Protein AF-A0A9Q1R6L8-F1 (afdb_monomer_lite)

Foldseek 3Di:
DDDPPPPVDPAPPVQKWKAWPPVRDTDDPVDDCVRVVPDPPTDIFIWGHPDPPDTDDGDDDDPCNVDDPPPDPDDDDD

Sequence (78 aa):
MSKGNVTLMDQPVNDQRLILMPAGDVLEDSKSLADQKIENDAVVALALRKDDNQFEDVNIVKPNDFYQPRDSEGGANW

pLDDT: mean 80.11, std 19.08, range [38.62, 97.81]

Radius of gyration: 18.7 Å; chains: 1; bounding box: 50×51×39 Å

InterPro domains:
  IPR000626 Ubiquitin-like domain [PS50053] (12-53)
  IPR029071 Ubiquitin-like domain superfamily [SSF54236] (8-55)

Structure (mmCIF, N/CA/C/O backbone):
data_AF-A0A9Q1R6L8-F1
#
_entry.id   AF-A0A9Q1R6L8-F1
#
loop_
_atom_site.group_PDB
_atom_site.id
_atom_site.type_symbol
_atom_site.label_atom_id
_atom_site.label_alt_id
_atom_site.label_comp_id
_atom_site.label_asym_id
_atom_site.label_entity_id
_atom_site.label_seq_id
_atom_site.pdbx_PDB_ins_code
_atom_site.Cartn_x
_atom_site.Cartn_y
_atom_site.Cartn_z
_atom_site.occupancy
_atom_site.B_iso_or_equiv
_atom_site.auth_seq_id
_atom_site.auth_comp_id
_atom_site.auth_asym_id
_atom_site.auth_atom_id
_atom_site.pdbx_PDB_model_num
ATOM 1 N N . MET A 1 1 ? -20.424 -11.438 -18.559 1.00 40.66 1 MET A N 1
ATOM 2 C CA . MET A 1 1 ? -19.202 -10.735 -18.115 1.00 40.66 1 MET A CA 1
ATOM 3 C C . MET A 1 1 ? -19.050 -10.920 -16.616 1.00 40.66 1 MET A C 1
ATOM 5 O O . MET A 1 1 ? -19.887 -10.412 -15.882 1.00 40.66 1 MET A O 1
ATOM 9 N N . SER A 1 2 ? -18.039 -11.666 -16.166 1.00 38.62 2 SER A N 1
ATOM 10 C CA . SER A 1 2 ? -17.701 -11.721 -14.742 1.00 38.62 2 SER A CA 1
ATOM 11 C C . SER A 1 2 ? -16.873 -10.479 -14.426 1.00 38.62 2 SER A C 1
ATOM 13 O O . SER A 1 2 ? -15.766 -10.336 -14.942 1.00 38.62 2 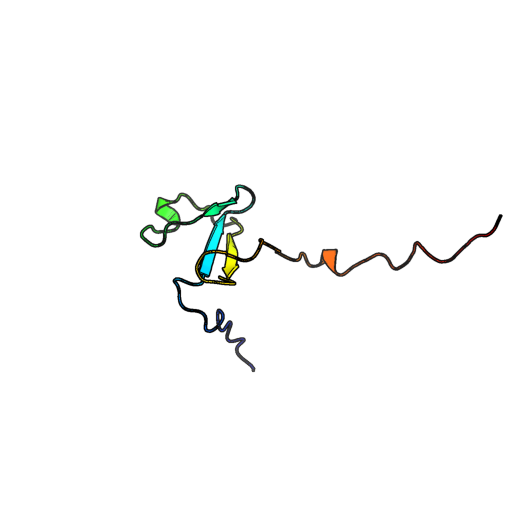SER A O 1
ATOM 15 N N . LYS A 1 3 ? -17.438 -9.530 -13.673 1.00 48.22 3 LYS A N 1
ATOM 16 C CA . LYS A 1 3 ? -16.631 -8.477 -13.055 1.00 48.22 3 LYS A CA 1
ATOM 17 C C . LYS A 1 3 ? -15.720 -9.200 -12.075 1.00 48.22 3 LYS A C 1
ATOM 19 O O . LYS A 1 3 ? -16.226 -9.847 -11.163 1.00 48.22 3 LYS A O 1
ATOM 24 N N . GLY A 1 4 ? -14.411 -9.152 -12.305 1.00 40.56 4 GLY A N 1
ATOM 25 C CA . GLY A 1 4 ? -13.442 -9.602 -11.319 1.00 40.56 4 GLY A CA 1
ATOM 26 C C . GLY A 1 4 ? -13.639 -8.764 -10.065 1.00 40.56 4 GLY A C 1
ATOM 27 O O . GLY A 1 4 ? -13.135 -7.648 -9.987 1.00 40.56 4 GLY A O 1
ATOM 28 N N . ASN A 1 5 ? -14.429 -9.270 -9.120 1.00 41.09 5 ASN A N 1
ATOM 29 C CA . ASN A 1 5 ? -14.342 -8.829 -7.745 1.00 41.09 5 ASN A CA 1
ATOM 30 C C . ASN A 1 5 ? -12.932 -9.215 -7.317 1.00 41.09 5 ASN A C 1
ATOM 32 O O . ASN A 1 5 ? -12.652 -10.381 -7.047 1.00 41.09 5 ASN A O 1
ATOM 36 N N . VAL A 1 6 ? -12.034 -8.235 -7.298 1.00 46.06 6 VAL A N 1
ATOM 37 C CA . VAL A 1 6 ? -10.901 -8.279 -6.386 1.00 46.06 6 VAL A CA 1
ATOM 38 C C . VAL A 1 6 ? -11.540 -8.154 -5.010 1.00 46.06 6 VAL A C 1
ATOM 40 O O . VAL A 1 6 ? -11.651 -7.062 -4.460 1.00 46.06 6 VAL A O 1
ATOM 43 N N . THR A 1 7 ? -12.075 -9.259 -4.493 1.00 46.25 7 THR A N 1
ATOM 44 C CA . THR A 1 7 ? -12.292 -9.398 -3.062 1.00 46.25 7 THR A CA 1
ATOM 45 C C . THR A 1 7 ? -10.882 -9.378 -2.496 1.00 46.25 7 THR A C 1
ATOM 47 O O . THR A 1 7 ? -10.224 -10.413 -2.417 1.00 46.25 7 THR A O 1
ATOM 50 N N . LEU A 1 8 ? -10.354 -8.170 -2.256 1.00 56.03 8 LEU A N 1
ATOM 51 C CA . LEU A 1 8 ? -9.247 -7.973 -1.334 1.00 56.03 8 LEU A CA 1
ATOM 52 C C . LEU A 1 8 ? -9.658 -8.792 -0.118 1.00 56.03 8 LEU A C 1
ATOM 54 O O . LEU A 1 8 ? -10.761 -8.600 0.390 1.00 56.03 8 LEU A O 1
ATOM 58 N N . MET A 1 9 ? -8.872 -9.830 0.140 1.00 59.94 9 MET A N 1
ATOM 59 C CA . MET A 1 9 ? -9.225 -11.015 0.915 1.00 59.94 9 MET A CA 1
ATOM 60 C C . MET A 1 9 ? -10.011 -10.631 2.175 1.00 59.94 9 MET A C 1
ATOM 62 O O . MET A 1 9 ? -9.715 -9.587 2.747 1.00 59.94 9 MET A O 1
ATOM 66 N N . ASP A 1 10 ? -10.984 -11.448 2.602 1.00 66.88 10 ASP A N 1
ATOM 67 C CA . ASP A 1 10 ? -11.872 -11.228 3.770 1.00 66.88 10 ASP A CA 1
ATOM 68 C C . ASP A 1 10 ? -11.130 -11.162 5.137 1.00 66.88 10 ASP A C 1
ATOM 70 O O . ASP A 1 10 ? -11.633 -11.602 6.169 1.00 66.88 10 ASP A O 1
ATOM 74 N N . GLN A 1 11 ? -9.905 -10.644 5.162 1.00 74.81 11 GLN A N 1
ATOM 75 C CA . GLN A 1 11 ? -9.084 -10.400 6.330 1.00 74.81 11 GLN A CA 1
ATOM 76 C C . GLN A 1 11 ? -9.351 -8.989 6.869 1.00 74.81 11 GLN A C 1
ATOM 78 O O . GLN A 1 11 ? -9.397 -8.033 6.087 1.00 74.81 11 GLN A O 1
ATOM 83 N N . PRO A 1 12 ? -9.494 -8.817 8.192 1.00 86.88 12 PRO A N 1
ATOM 84 C CA . PRO A 1 12 ? -9.572 -7.500 8.815 1.00 86.88 12 PRO A CA 1
ATOM 85 C C . PRO A 1 12 ? -8.402 -6.597 8.401 1.00 86.88 12 PRO A C 1
ATOM 87 O O . PRO A 1 12 ? -7.299 -7.076 8.167 1.00 86.88 12 PRO A O 1
ATOM 90 N N . VAL A 1 13 ? -8.605 -5.276 8.376 1.00 86.62 13 VAL A N 1
ATOM 91 C CA . VAL A 1 13 ? -7.531 -4.306 8.060 1.00 86.62 13 VAL A CA 1
ATOM 92 C C . VAL A 1 13 ? -6.319 -4.483 8.983 1.00 86.62 13 VAL A C 1
ATOM 94 O O . VAL A 1 13 ? -5.186 -4.431 8.526 1.00 86.62 13 VAL A O 1
ATOM 97 N N . ASN A 1 14 ? -6.551 -4.807 10.259 1.00 89.81 14 ASN A N 1
ATOM 98 C CA . ASN A 1 14 ? -5.492 -5.070 11.245 1.00 89.81 14 ASN A CA 1
ATOM 99 C C . ASN A 1 14 ? -4.655 -6.326 10.939 1.00 89.81 14 ASN A C 1
ATOM 101 O O . ASN A 1 14 ? -3.622 -6.564 11.571 1.00 89.81 14 ASN A O 1
ATOM 105 N N . ASP A 1 15 ? -5.121 -7.148 10.005 1.00 92.00 15 ASP A N 1
ATOM 106 C CA . ASP A 1 15 ? -4.514 -8.409 9.592 1.00 92.00 15 ASP A CA 1
ATOM 107 C C . ASP A 1 15 ? -3.831 -8.238 8.227 1.00 92.00 15 ASP A C 1
ATOM 109 O O . ASP A 1 15 ? -3.367 -9.204 7.627 1.00 92.00 15 ASP A O 1
ATOM 113 N N . GLN A 1 16 ? -3.749 -6.997 7.743 1.00 92.50 16 GLN A N 1
ATOM 114 C CA . GLN A 1 16 ? -3.122 -6.609 6.493 1.00 92.50 16 GLN A CA 1
ATOM 115 C C . GLN A 1 16 ? -2.009 -5.601 6.765 1.00 92.50 16 GLN A C 1
ATOM 117 O O . GLN A 1 16 ? -2.065 -4.799 7.696 1.00 92.50 16 GLN A O 1
ATOM 122 N N . ARG A 1 17 ? -0.973 -5.639 5.932 1.00 93.94 17 ARG A N 1
ATOM 123 C CA . ARG A 1 17 ? 0.108 -4.663 5.953 1.00 93.94 17 ARG A CA 1
ATOM 124 C C . ARG A 1 17 ? 0.505 -4.309 4.534 1.00 93.94 17 ARG A C 1
ATOM 126 O O . ARG A 1 17 ? 0.803 -5.197 3.736 1.00 93.94 17 ARG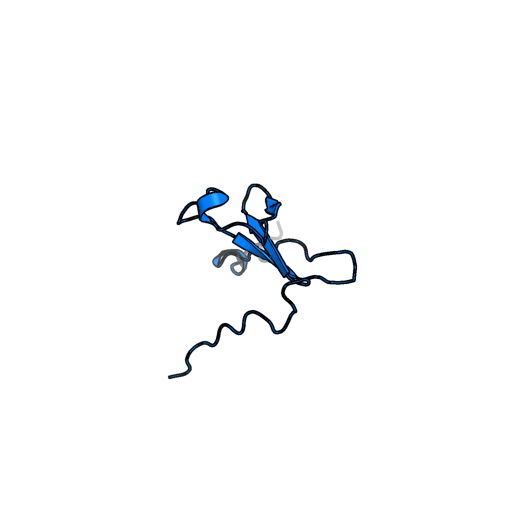 A O 1
ATOM 133 N N . LEU A 1 18 ? 0.530 -3.013 4.246 1.00 95.31 18 LEU A N 1
ATOM 134 C CA . LEU A 1 18 ? 1.049 -2.484 2.993 1.00 95.31 18 LEU A CA 1
ATOM 135 C C . LEU A 1 18 ? 2.526 -2.131 3.157 1.00 95.31 18 LEU A C 1
ATOM 137 O O . LEU A 1 18 ? 2.901 -1.452 4.113 1.00 95.31 18 LEU A O 1
ATOM 141 N N . ILE A 1 19 ? 3.362 -2.617 2.242 1.00 96.44 19 ILE A N 1
ATOM 142 C CA . ILE A 1 19 ? 4.820 -2.480 2.308 1.00 96.44 19 ILE A CA 1
ATOM 143 C C . ILE A 1 19 ? 5.329 -1.906 0.985 1.00 96.44 19 ILE A C 1
ATOM 145 O O . ILE A 1 19 ? 5.085 -2.479 -0.077 1.00 96.44 19 ILE A O 1
ATOM 149 N N . LEU A 1 20 ? 6.040 -0.782 1.034 1.00 96.62 20 LEU A N 1
ATOM 150 C CA . LEU A 1 20 ? 6.630 -0.143 -0.137 1.00 96.62 20 LEU A CA 1
ATOM 151 C C . LEU A 1 20 ? 7.858 -0.921 -0.619 1.00 96.62 20 LEU A C 1
ATOM 153 O O . LEU A 1 20 ? 8.831 -1.101 0.114 1.00 96.62 20 LEU A O 1
ATOM 157 N N . MET A 1 21 ? 7.847 -1.337 -1.882 1.00 94.62 21 MET A N 1
ATOM 158 C CA . MET A 1 21 ? 8.960 -2.052 -2.502 1.00 94.62 21 MET A CA 1
ATOM 159 C C . MET A 1 21 ? 9.878 -1.098 -3.284 1.00 94.62 21 MET A C 1
ATOM 161 O O . MET A 1 21 ? 9.391 -0.146 -3.892 1.00 94.62 21 MET A O 1
ATOM 165 N N . PRO A 1 22 ? 11.200 -1.359 -3.334 1.00 91.62 22 PRO A N 1
ATOM 166 C CA . PRO A 1 22 ? 11.924 -2.449 -2.670 1.00 91.62 22 PRO A CA 1
ATOM 167 C C . PRO A 1 22 ? 12.419 -2.092 -1.256 1.00 91.62 22 PRO A C 1
ATOM 169 O O . PRO A 1 22 ? 13.116 -2.900 -0.651 1.00 91.62 22 PRO A O 1
ATOM 172 N N . ALA A 1 23 ? 12.114 -0.890 -0.756 1.00 91.75 23 ALA A N 1
ATOM 173 C CA . ALA A 1 23 ? 12.649 -0.374 0.505 1.00 91.75 23 ALA A CA 1
ATOM 174 C C . ALA A 1 23 ? 12.245 -1.217 1.729 1.00 91.75 23 ALA A C 1
ATOM 176 O O . ALA A 1 23 ? 13.026 -1.347 2.666 1.00 91.75 23 ALA A O 1
ATOM 177 N N . GLY A 1 24 ? 11.057 -1.828 1.694 1.00 93.38 24 GLY A N 1
ATOM 178 C CA . GLY A 1 24 ? 10.513 -2.621 2.797 1.00 93.38 24 GLY A CA 1
ATOM 179 C C . GLY A 1 24 ? 9.793 -1.786 3.858 1.00 93.38 24 GLY A C 1
ATOM 180 O O . GLY A 1 24 ? 9.438 -2.319 4.909 1.00 93.38 24 GLY A O 1
ATOM 181 N N . ASP A 1 25 ? 9.563 -0.497 3.594 1.00 95.88 25 ASP A N 1
ATOM 182 C CA . ASP A 1 25 ? 8.895 0.408 4.528 1.00 95.88 25 ASP A CA 1
ATOM 183 C C . ASP A 1 25 ? 7.407 0.073 4.650 1.00 95.88 25 ASP A C 1
ATOM 185 O O . ASP A 1 25 ? 6.703 -0.091 3.654 1.00 95.88 25 ASP A O 1
ATOM 189 N N . VAL A 1 26 ? 6.914 -0.009 5.883 1.00 96.00 26 VAL A N 1
ATOM 190 C CA . VAL A 1 26 ? 5.493 -0.242 6.164 1.00 96.00 26 VAL A CA 1
ATOM 191 C C . VAL A 1 26 ? 4.736 1.076 6.069 1.00 96.00 26 VAL A C 1
ATOM 193 O O . VAL A 1 26 ? 5.127 2.049 6.710 1.00 96.00 26 VAL A O 1
ATOM 196 N N . LEU A 1 27 ? 3.644 1.099 5.304 1.00 96.81 27 LEU A N 1
ATOM 197 C CA . LEU A 1 27 ? 2.804 2.288 5.185 1.00 96.81 27 LEU A CA 1
ATOM 198 C C . LEU A 1 27 ? 1.982 2.514 6.458 1.00 96.81 27 LEU A C 1
ATOM 200 O O . LEU A 1 27 ? 1.495 1.576 7.087 1.00 96.81 27 LEU A O 1
ATOM 204 N N . GLU A 1 28 ? 1.814 3.781 6.821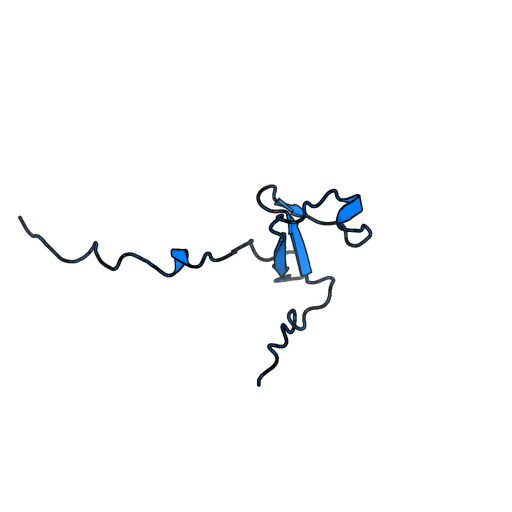 1.00 96.81 28 GLU A N 1
ATOM 205 C CA . GLU A 1 28 ? 1.012 4.213 7.960 1.00 96.81 28 GLU A CA 1
ATOM 206 C C . GLU A 1 28 ? -0.460 4.376 7.555 1.00 96.81 28 GLU A C 1
ATOM 208 O O . GLU A 1 28 ? -0.782 5.211 6.708 1.00 96.81 28 GLU A O 1
ATOM 213 N N . ASP A 1 29 ? -1.365 3.654 8.222 1.00 94.12 29 ASP A N 1
ATOM 214 C CA . ASP A 1 29 ? -2.815 3.694 7.953 1.00 94.12 29 ASP A CA 1
ATOM 215 C C . ASP A 1 29 ? -3.442 5.086 8.137 1.00 94.12 29 ASP A C 1
ATOM 217 O O . ASP A 1 29 ? -4.482 5.402 7.561 1.00 94.12 29 ASP A O 1
ATOM 221 N N . SER A 1 30 ? -2.823 5.930 8.966 1.00 96.69 30 SER A N 1
ATOM 222 C CA . SER A 1 30 ? -3.322 7.268 9.296 1.00 96.69 30 SER A CA 1
ATOM 223 C C . SER A 1 30 ? -2.972 8.336 8.256 1.00 96.69 30 SER A C 1
ATOM 225 O O . SER A 1 30 ? -3.454 9.466 8.368 1.00 96.69 30 SER A O 1
ATOM 227 N N . LYS A 1 31 ? -2.139 8.013 7.260 1.00 96.00 31 LYS A N 1
ATOM 228 C CA . LYS A 1 31 ? -1.629 8.967 6.270 1.00 96.00 31 LYS A CA 1
ATOM 229 C C . LYS A 1 31 ? -2.082 8.604 4.866 1.00 96.00 31 LYS A C 1
ATOM 231 O O . LYS A 1 31 ? -2.152 7.435 4.497 1.00 96.00 31 LYS A O 1
ATOM 236 N N . SER A 1 32 ? -2.309 9.619 4.034 1.00 96.44 32 SER A N 1
ATOM 237 C CA . SER A 1 32 ? -2.531 9.374 2.610 1.00 96.44 32 SER A CA 1
ATOM 238 C C . SER A 1 32 ? -1.247 8.884 1.928 1.00 96.44 32 SER A C 1
ATOM 240 O O . SER A 1 32 ? -0.137 9.100 2.421 1.00 96.44 32 SER A O 1
ATOM 242 N N . LEU A 1 33 ? -1.384 8.261 0.756 1.00 95.88 33 LEU A N 1
ATOM 243 C CA . LEU A 1 33 ? -0.233 7.881 -0.072 1.00 95.88 33 LEU A CA 1
ATOM 244 C C . LEU A 1 33 ? 0.610 9.103 -0.477 1.00 95.88 33 LEU A C 1
ATOM 246 O O . LEU A 1 33 ? 1.835 9.024 -0.520 1.00 95.88 33 LEU A O 1
ATOM 250 N N . ALA A 1 34 ? -0.034 10.249 -0.717 1.00 95.25 34 ALA A N 1
ATOM 251 C CA . ALA A 1 34 ? 0.653 11.487 -1.075 1.00 95.25 34 ALA A CA 1
ATOM 252 C C . ALA A 1 34 ? 1.475 12.050 0.096 1.00 95.25 34 ALA A C 1
ATOM 254 O O . ALA A 1 34 ? 2.617 12.462 -0.101 1.00 95.25 34 ALA A O 1
ATOM 255 N N . ASP A 1 35 ? 0.938 12.009 1.321 1.00 97.81 35 ASP A N 1
ATOM 256 C CA . ASP A 1 35 ? 1.658 12.457 2.525 1.00 97.81 35 ASP A CA 1
ATOM 257 C C . ASP A 1 35 ? 2.885 11.583 2.819 1.00 97.81 35 ASP A C 1
ATOM 259 O O . ASP A 1 35 ? 3.886 12.056 3.359 1.00 97.81 35 ASP A O 1
ATOM 263 N N . GLN A 1 36 ? 2.813 10.309 2.429 1.00 96.81 36 GLN A N 1
ATOM 264 C CA . GLN A 1 36 ? 3.906 9.338 2.511 1.00 96.81 36 GLN A CA 1
ATOM 265 C C . GLN A 1 36 ? 4.828 9.369 1.281 1.00 96.81 36 GLN A C 1
ATOM 267 O O . GLN A 1 36 ? 5.779 8.597 1.218 1.00 96.81 36 GLN A O 1
ATOM 272 N N . LYS A 1 37 ? 4.588 10.292 0.335 1.00 95.88 37 LYS A N 1
ATOM 273 C CA . LYS A 1 37 ? 5.383 10.500 -0.888 1.00 95.88 37 LYS A CA 1
ATOM 274 C C . LYS A 1 37 ? 5.500 9.244 -1.757 1.00 95.88 37 LYS A C 1
ATOM 276 O O . LYS A 1 37 ? 6.557 8.963 -2.314 1.00 95.88 37 LYS A O 1
ATOM 281 N N . ILE A 1 38 ? 4.415 8.480 -1.851 1.00 95.75 38 ILE A N 1
ATOM 282 C CA . ILE A 1 38 ? 4.353 7.304 -2.715 1.00 95.75 38 ILE A CA 1
ATOM 283 C C . ILE A 1 38 ? 4.149 7.762 -4.160 1.00 95.75 38 ILE A C 1
ATOM 285 O O . ILE A 1 38 ? 3.156 8.417 -4.482 1.00 95.75 38 ILE A O 1
ATOM 289 N N . GLU A 1 39 ? 5.103 7.414 -5.019 1.00 95.56 39 GLU A N 1
ATOM 290 C CA . GLU A 1 39 ? 5.068 7.720 -6.450 1.00 95.56 39 GLU A CA 1
ATOM 291 C C . GLU A 1 39 ? 3.998 6.895 -7.183 1.00 95.56 39 GLU A C 1
ATOM 293 O O . GLU A 1 39 ? 3.558 5.841 -6.720 1.00 95.56 39 GLU A O 1
ATOM 298 N N . ASN A 1 40 ? 3.562 7.368 -8.354 1.00 94.00 40 ASN A N 1
ATOM 299 C CA . ASN A 1 40 ? 2.462 6.740 -9.095 1.00 94.00 40 ASN A CA 1
ATOM 300 C C . ASN A 1 40 ? 2.773 5.313 -9.583 1.00 94.00 40 ASN A C 1
ATOM 302 O O . ASN A 1 40 ? 1.861 4.497 -9.699 1.00 94.00 40 ASN A O 1
ATOM 306 N N . ASP A 1 41 ? 4.039 5.023 -9.872 1.00 94.06 41 ASP A N 1
ATOM 307 C CA . ASP A 1 41 ? 4.539 3.734 -10.354 1.00 94.06 41 ASP A CA 1
ATOM 308 C C . ASP A 1 41 ? 5.125 2.856 -9.234 1.00 94.06 41 ASP A C 1
ATOM 310 O O . ASP A 1 41 ? 5.700 1.797 -9.503 1.00 94.06 41 ASP A O 1
ATOM 314 N N . ALA A 1 42 ? 4.961 3.269 -7.973 1.00 95.31 42 ALA A N 1
ATOM 315 C CA . ALA A 1 42 ? 5.422 2.506 -6.829 1.00 95.31 42 ALA A CA 1
ATOM 316 C C . ALA A 1 42 ? 4.710 1.150 -6.730 1.00 95.31 42 ALA A C 1
ATOM 318 O O . ALA A 1 42 ? 3.491 1.028 -6.881 1.00 95.31 42 ALA A O 1
ATOM 319 N N . VAL A 1 43 ? 5.484 0.116 -6.404 1.00 94.62 43 VAL A N 1
ATOM 320 C CA . VAL A 1 43 ? 4.952 -1.214 -6.108 1.00 94.62 43 VAL A CA 1
ATOM 321 C C . VAL A 1 43 ? 4.744 -1.332 -4.604 1.00 94.62 43 VAL A C 1
ATOM 323 O O . VAL A 1 43 ? 5.681 -1.160 -3.824 1.00 94.62 43 VAL A O 1
ATOM 326 N N . VAL A 1 44 ? 3.522 -1.671 -4.201 1.00 94.94 44 VAL A N 1
ATOM 327 C CA . VAL A 1 44 ? 3.158 -1.917 -2.803 1.00 94.94 44 VAL A CA 1
ATOM 328 C C . VAL A 1 44 ? 2.797 -3.388 -2.641 1.00 94.94 44 VAL A C 1
ATOM 330 O O . VAL A 1 44 ? 1.914 -3.900 -3.330 1.00 94.94 44 VAL A O 1
ATOM 333 N N . ALA A 1 45 ? 3.495 -4.074 -1.741 1.00 95.56 45 ALA A N 1
ATOM 334 C CA . ALA A 1 45 ? 3.174 -5.436 -1.354 1.00 95.56 45 ALA A CA 1
ATOM 335 C C . ALA A 1 45 ? 2.054 -5.447 -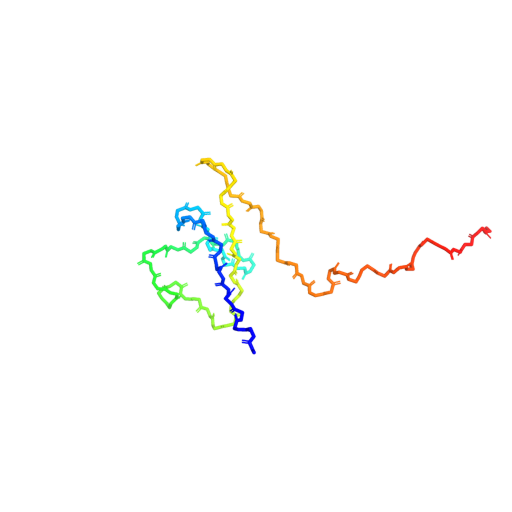0.309 1.00 95.56 45 ALA A C 1
ATOM 337 O O . ALA A 1 45 ? 2.047 -4.618 0.600 1.00 95.56 45 ALA A O 1
ATOM 338 N N . LEU A 1 46 ? 1.159 -6.427 -0.409 1.00 94.25 46 LEU A N 1
ATOM 339 C CA . LEU A 1 46 ? 0.231 -6.797 0.654 1.00 94.25 46 LEU A CA 1
ATOM 340 C C . LEU A 1 46 ? 0.800 -8.019 1.383 1.00 94.25 46 LEU A C 1
ATOM 342 O O . LEU A 1 46 ? 1.020 -9.050 0.752 1.00 94.25 46 LEU A O 1
ATOM 346 N N . ALA A 1 47 ? 1.015 -7.906 2.691 1.00 92.75 47 ALA A N 1
ATOM 347 C CA . ALA A 1 47 ? 1.335 -9.029 3.568 1.00 92.75 47 ALA A CA 1
ATOM 348 C C . ALA A 1 47 ? 0.167 -9.284 4.528 1.00 92.75 47 ALA A C 1
ATOM 350 O O . ALA A 1 47 ? -0.368 -8.341 5.116 1.00 92.75 47 ALA A O 1
ATOM 351 N N . LEU A 1 48 ? -0.221 -10.550 4.691 1.00 92.19 48 LEU A N 1
ATOM 352 C CA . LEU A 1 48 ? -1.292 -10.954 5.603 1.00 92.19 48 LEU A CA 1
ATOM 353 C C . LEU A 1 48 ? -0.727 -11.421 6.942 1.00 92.19 48 LEU A C 1
ATOM 355 O O . LEU A 1 48 ? 0.395 -11.922 7.014 1.00 92.19 48 LEU A O 1
ATOM 359 N N . ARG A 1 49 ? -1.493 -11.260 8.019 1.00 91.50 49 ARG A N 1
ATOM 360 C CA . ARG A 1 49 ? -1.126 -11.773 9.340 1.00 91.50 49 ARG A CA 1
ATOM 361 C C . ARG A 1 49 ? -1.328 -13.293 9.383 1.00 91.50 49 ARG A C 1
ATOM 363 O O . ARG A 1 49 ? -2.420 -13.771 9.098 1.00 91.50 49 ARG A O 1
ATOM 370 N N . LYS A 1 50 ? -0.281 -14.042 9.756 1.00 86.31 50 LYS A N 1
ATOM 371 C CA . LYS A 1 50 ? -0.342 -15.503 9.970 1.00 86.31 50 LYS A CA 1
ATOM 372 C C . LYS A 1 50 ? -0.905 -15.843 11.352 1.00 86.31 50 LYS A C 1
ATOM 374 O O . LYS A 1 50 ? -1.764 -16.705 11.466 1.00 86.31 50 LYS A O 1
ATOM 379 N N . ASP A 1 51 ? -0.429 -15.126 12.373 1.00 83.44 51 ASP A N 1
ATOM 380 C CA . ASP A 1 51 ? -0.730 -15.302 13.802 1.00 83.44 51 ASP A CA 1
ATOM 381 C C . ASP A 1 51 ? -0.619 -13.944 14.526 1.00 83.44 51 ASP A C 1
ATOM 383 O O . ASP A 1 51 ? -0.104 -12.988 13.945 1.00 83.44 51 ASP A O 1
ATOM 387 N N . ASP A 1 52 ? -1.014 -13.846 15.803 1.00 75.81 52 ASP A N 1
ATOM 388 C CA . ASP A 1 52 ? -1.159 -12.577 16.554 1.00 75.81 52 ASP A CA 1
ATOM 389 C C . ASP A 1 52 ? 0.034 -11.597 16.495 1.00 75.81 52 ASP A C 1
ATOM 391 O O . ASP A 1 52 ? -0.170 -10.402 16.687 1.00 75.81 52 ASP A O 1
ATOM 395 N N . ASN A 1 53 ? 1.252 -12.043 16.164 1.00 82.56 53 ASN A N 1
ATOM 396 C CA . ASN A 1 53 ? 2.445 -11.187 16.11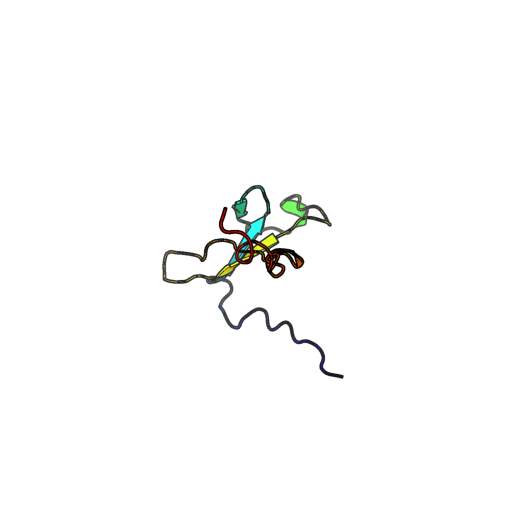0 1.00 82.56 53 ASN A CA 1
ATOM 397 C C . ASN A 1 53 ? 3.283 -11.287 14.820 1.00 82.56 53 ASN A C 1
ATOM 399 O O . ASN A 1 53 ? 4.372 -10.708 14.775 1.00 82.56 53 ASN A O 1
ATOM 403 N N . GLN A 1 54 ? 2.844 -12.003 13.777 1.00 91.56 54 GLN A N 1
ATOM 404 C CA . GLN A 1 54 ? 3.672 -12.200 12.578 1.00 91.56 54 GLN A CA 1
ATOM 405 C C . GLN A 1 54 ? 2.888 -12.065 11.269 1.00 91.56 54 GLN A C 1
ATOM 407 O O . GLN A 1 54 ? 1.809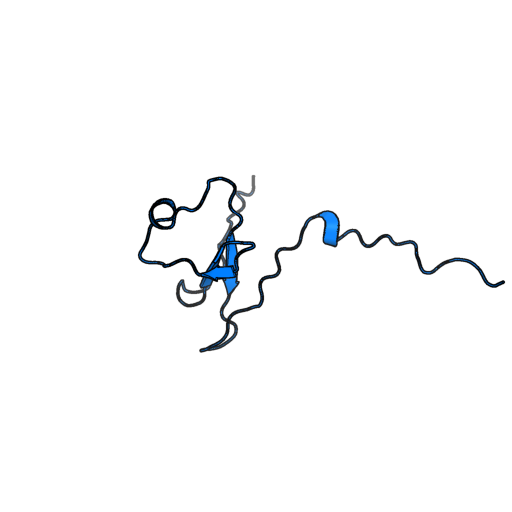 -12.630 11.106 1.00 91.56 54 GLN A O 1
ATOM 412 N N . PHE A 1 55 ? 3.485 -11.342 10.320 1.00 92.69 55 PHE A N 1
ATOM 413 C CA . PHE A 1 55 ? 3.011 -11.222 8.943 1.00 92.69 55 PHE A CA 1
ATOM 414 C C . PHE A 1 55 ? 3.759 -12.186 8.019 1.00 92.69 55 PHE A C 1
ATOM 416 O O . PHE A 1 55 ? 4.882 -12.600 8.305 1.00 92.69 55 PHE A O 1
ATOM 423 N N . GLU A 1 56 ? 3.119 -12.548 6.913 1.00 92.44 56 GLU A N 1
ATOM 424 C CA . GLU A 1 56 ? 3.737 -13.270 5.809 1.00 92.44 56 GLU A CA 1
ATOM 425 C C . GLU A 1 56 ? 4.928 -12.510 5.221 1.00 92.44 56 GLU A C 1
ATOM 427 O O . GLU A 1 56 ? 4.946 -11.279 5.174 1.00 92.44 56 GLU A O 1
ATOM 432 N N . ASP A 1 57 ? 5.922 -13.265 4.748 1.00 91.88 57 ASP A N 1
ATOM 433 C CA . ASP A 1 57 ? 6.995 -12.704 3.939 1.00 91.88 57 ASP A CA 1
ATOM 434 C C . ASP A 1 57 ? 6.434 -12.215 2.602 1.00 91.88 57 ASP A C 1
ATOM 436 O O . ASP A 1 57 ? 5.549 -12.835 2.005 1.00 91.88 57 ASP A O 1
ATOM 440 N N . VAL A 1 58 ? 6.980 -11.107 2.106 1.00 91.62 58 VAL A N 1
ATOM 441 C CA . VAL A 1 58 ? 6.568 -10.545 0.821 1.00 91.62 58 VAL A CA 1
ATOM 442 C C . VAL A 1 58 ? 7.009 -11.467 -0.315 1.00 91.62 58 VAL A C 1
ATOM 444 O O . VAL A 1 58 ? 8.201 -11.647 -0.557 1.00 91.62 58 VAL A O 1
ATOM 447 N N . ASN A 1 59 ? 6.038 -11.989 -1.063 1.00 90.19 59 ASN A N 1
ATOM 448 C CA . ASN A 1 59 ? 6.271 -12.782 -2.265 1.00 90.19 59 ASN A CA 1
ATOM 449 C C . ASN A 1 59 ? 5.428 -12.254 -3.438 1.00 90.19 59 ASN A C 1
ATOM 451 O O . ASN A 1 59 ? 4.300 -12.694 -3.661 1.00 90.19 59 ASN A O 1
ATOM 455 N N . ILE A 1 60 ? 5.972 -11.291 -4.190 1.00 89.12 60 ILE A N 1
ATOM 456 C CA . ILE A 1 60 ? 5.338 -10.773 -5.411 1.00 89.12 60 ILE A CA 1
ATOM 457 C C . ILE A 1 60 ? 5.854 -11.577 -6.600 1.00 89.12 60 ILE A C 1
ATOM 459 O O . ILE A 1 60 ? 6.924 -11.288 -7.138 1.00 89.12 60 ILE A O 1
ATOM 463 N N . VAL A 1 61 ? 5.078 -12.576 -7.014 1.00 87.56 61 VAL A N 1
ATOM 464 C CA . VAL A 1 61 ? 5.452 -13.433 -8.139 1.00 87.56 61 VAL A CA 1
ATOM 465 C C . VAL A 1 61 ? 5.400 -12.639 -9.442 1.00 87.56 61 VAL A C 1
ATOM 467 O O . VAL A 1 61 ? 4.368 -12.068 -9.805 1.00 87.56 61 VAL A O 1
ATOM 470 N N . LYS A 1 62 ? 6.514 -12.608 -10.172 1.00 84.88 62 LYS A N 1
ATOM 471 C CA . LYS A 1 62 ? 6.575 -12.025 -11.511 1.00 84.88 62 LYS A CA 1
ATOM 472 C C . LYS A 1 62 ? 6.068 -13.042 -12.531 1.00 84.88 62 LYS A C 1
ATOM 474 O O . LYS A 1 62 ? 6.312 -14.236 -12.380 1.00 84.88 62 LYS A O 1
ATOM 479 N N . PRO A 1 63 ? 5.455 -12.601 -13.644 1.00 80.12 63 PRO A N 1
ATOM 480 C CA . PRO A 1 63 ? 5.034 -13.509 -14.714 1.00 80.12 63 PRO A CA 1
ATOM 481 C C . PRO A 1 63 ? 6.150 -14.439 -15.214 1.00 80.12 63 PRO A C 1
ATOM 483 O O . PRO A 1 63 ? 5.874 -15.559 -15.633 1.00 80.12 63 PRO A O 1
ATOM 486 N N . ASN A 1 64 ? 7.408 -13.989 -15.146 1.00 81.06 64 ASN A N 1
ATOM 487 C CA . ASN A 1 64 ? 8.562 -14.771 -15.575 1.00 81.06 64 ASN A CA 1
ATOM 488 C C . ASN A 1 64 ? 9.021 -15.829 -14.553 1.00 81.06 64 ASN A C 1
ATOM 490 O O . ASN A 1 64 ? 9.712 -16.761 -14.945 1.00 81.06 64 ASN A O 1
ATOM 494 N N . ASP A 1 65 ? 8.621 -15.733 -13.281 1.00 79.94 65 ASP A N 1
ATOM 495 C CA . ASP A 1 65 ? 9.003 -16.704 -12.239 1.00 79.94 65 ASP A CA 1
ATOM 496 C C . ASP A 1 65 ? 8.346 -18.077 -12.470 1.00 79.94 65 ASP A C 1
ATOM 498 O O . ASP A 1 65 ? 8.850 -19.105 -12.023 1.00 79.94 65 ASP A O 1
ATOM 502 N N . PHE A 1 66 ? 7.238 -18.109 -13.217 1.00 72.94 66 PHE A N 1
ATOM 503 C CA . PHE A 1 66 ? 6.548 -19.340 -13.616 1.00 72.94 66 PHE A CA 1
ATOM 504 C C . PHE A 1 66 ? 7.216 -20.059 -14.795 1.00 72.94 66 PHE A C 1
ATOM 506 O O . PHE A 1 66 ? 6.936 -21.234 -15.039 1.00 72.94 66 PHE A O 1
ATOM 513 N N . TYR A 1 67 ? 8.099 -19.378 -15.531 1.00 69.12 67 TYR A N 1
ATOM 514 C CA . TYR A 1 67 ? 8.870 -19.975 -16.614 1.00 69.12 67 TYR A CA 1
ATOM 515 C C . TYR A 1 67 ? 10.207 -20.464 -16.062 1.00 69.12 67 TYR A C 1
ATOM 517 O O . TYR A 1 67 ? 11.250 -19.846 -16.256 1.00 69.12 67 TYR A O 1
ATOM 525 N N . GLN A 1 68 ? 10.184 -21.614 -15.388 1.00 62.50 68 GLN A N 1
ATOM 526 C CA . GLN A 1 68 ? 11.399 -22.413 -15.264 1.00 62.50 68 GLN A CA 1
ATOM 527 C C . GLN A 1 68 ? 11.754 -22.915 -16.672 1.00 62.50 68 GLN A C 1
ATOM 529 O O . GLN A 1 68 ? 10.922 -23.601 -17.280 1.00 62.50 68 GLN A O 1
ATOM 534 N N . PRO A 1 69 ? 12.934 -22.590 -17.234 1.00 60.53 69 PRO A N 1
ATOM 535 C CA . PRO A 1 69 ? 13.377 -23.249 -18.452 1.00 60.53 69 PRO A CA 1
ATOM 536 C C . PRO A 1 69 ? 13.408 -24.752 -18.166 1.00 60.53 69 PRO A C 1
ATOM 538 O O . PRO A 1 69 ? 14.133 -25.212 -17.288 1.00 60.53 69 PRO A O 1
ATOM 541 N N . ARG A 1 70 ? 12.582 -25.517 -18.886 1.00 58.41 70 ARG A N 1
ATOM 542 C CA . ARG A 1 70 ? 12.495 -26.981 -18.766 1.00 58.41 70 ARG A CA 1
ATOM 543 C C . ARG A 1 70 ? 13.757 -27.712 -19.234 1.00 58.41 70 ARG A C 1
ATOM 545 O O . ARG A 1 70 ? 13.781 -28.936 -19.209 1.00 58.41 70 ARG A O 1
ATOM 552 N N . ASP A 1 71 ? 14.811 -26.990 -19.588 1.00 57.16 71 ASP A N 1
ATOM 553 C CA . ASP A 1 71 ? 16.000 -27.557 -20.200 1.00 57.16 71 ASP A CA 1
ATOM 554 C C . ASP A 1 71 ? 17.218 -27.338 -19.301 1.00 57.16 71 ASP A C 1
ATOM 556 O O . ASP A 1 71 ? 17.952 -26.362 -19.435 1.00 57.16 71 ASP A O 1
ATOM 560 N N . SER A 1 72 ? 17.433 -28.259 -18.360 1.00 52.97 72 SER A N 1
ATOM 561 C CA . SER A 1 72 ? 18.766 -28.527 -17.788 1.00 52.97 72 SER A CA 1
ATOM 562 C C . SER A 1 72 ? 18.948 -29.948 -17.240 1.00 52.97 72 SER A C 1
ATOM 564 O O . SER A 1 72 ? 20.051 -30.293 -16.835 1.00 52.97 72 SER A O 1
ATOM 566 N N . GLU A 1 73 ? 17.938 -30.820 -17.313 1.00 53.59 73 GLU A N 1
ATOM 567 C CA . GLU A 1 73 ? 18.111 -32.253 -17.045 1.00 53.59 73 GLU A CA 1
ATOM 568 C C . GLU A 1 73 ? 17.664 -33.077 -18.253 1.00 53.59 73 GLU A C 1
ATOM 570 O O . GLU A 1 73 ? 16.526 -33.529 -18.347 1.00 53.59 73 GLU A O 1
ATOM 575 N N . GLY A 1 74 ? 18.568 -33.258 -19.217 1.00 53.09 74 GLY A N 1
ATOM 576 C CA . GLY A 1 74 ? 18.267 -34.095 -20.373 1.00 53.09 74 GLY A CA 1
ATOM 577 C C . GLY A 1 74 ? 19.312 -34.094 -21.478 1.00 53.09 74 GLY A C 1
ATOM 578 O O . GLY A 1 74 ? 18.960 -33.853 -22.625 1.00 53.09 74 GLY A O 1
ATOM 579 N N . GLY A 1 75 ? 20.578 -34.393 -21.175 1.00 50.06 75 GLY A N 1
ATOM 580 C CA . GLY A 1 75 ? 21.494 -34.826 -22.235 1.00 50.06 75 GLY A CA 1
ATOM 581 C C . GLY A 1 75 ? 22.968 -34.555 -21.992 1.00 50.06 75 GLY A C 1
ATOM 582 O O . GLY A 1 75 ? 23.455 -33.490 -22.343 1.00 50.06 75 GLY A O 1
ATOM 583 N N . ALA A 1 76 ? 23.670 -35.563 -21.471 1.00 44.34 76 ALA A N 1
ATOM 584 C CA . ALA A 1 76 ? 24.839 -36.186 -22.104 1.00 44.34 76 ALA A CA 1
ATOM 585 C C . ALA A 1 76 ? 25.748 -36.813 -21.037 1.00 44.34 76 ALA A C 1
ATOM 587 O O . ALA A 1 76 ? 26.533 -36.140 -20.380 1.00 44.34 76 ALA A O 1
ATOM 588 N N . ASN A 1 77 ? 25.654 -38.140 -20.924 1.00 47.47 77 ASN A N 1
ATOM 589 C CA . ASN A 1 77 ? 26.827 -38.966 -20.660 1.00 47.47 77 ASN A CA 1
ATOM 590 C C . ASN A 1 77 ? 27.886 -38.637 -21.722 1.00 47.47 77 ASN A C 1
ATOM 592 O O . ASN A 1 77 ? 27.631 -38.896 -22.901 1.00 47.47 77 ASN A O 1
ATOM 596 N N . TRP A 1 78 ? 29.035 -38.116 -21.302 1.00 43.62 78 TRP A N 1
ATOM 597 C CA . TRP A 1 78 ? 30.370 -38.513 -21.764 1.00 43.62 78 TRP A CA 1
ATOM 598 C C . TRP A 1 78 ? 31.429 -37.909 -20.841 1.00 43.62 78 TRP A C 1
ATOM 600 O O . TRP A 1 78 ? 31.378 -36.687 -20.587 1.00 43.62 78 TRP A O 1
#

Organism: NCBI:txid402998

Secondary structure (DSSP, 8-state):
---------S--GGGEEEEEETTTEEPPTTS-TTTTT--TT-EEEEEEEEETTEEPPP----GGGG---S-SSS----